Protein AF-A0A7R7DJ03-F1 (afdb_monomer_lite)

Radius of gyration: 28.98 Å; chains: 1; bounding box: 73×48×66 Å

pLDDT: mean 70.57, std 19.38, range [43.31, 97.75]

Structure (mmCIF, N/CA/C/O backbone):
data_AF-A0A7R7DJ03-F1
#
_entry.id   AF-A0A7R7DJ03-F1
#
loop_
_atom_site.group_PDB
_atom_site.id
_atom_site.type_symbol
_atom_site.label_atom_id
_atom_site.label_alt_id
_atom_site.label_comp_id
_atom_site.label_asym_id
_atom_site.label_entity_id
_atom_site.label_seq_id
_atom_site.pdbx_PDB_ins_code
_atom_site.Cartn_x
_atom_site.Cartn_y
_atom_site.Cartn_z
_atom_site.occupancy
_atom_site.B_iso_or_equiv
_atom_site.auth_seq_id
_atom_site.auth_comp_id
_atom_site.auth_asym_id
_atom_site.auth_atom_id
_atom_site.pdbx_PDB_model_num
ATOM 1 N N . MET A 1 1 ? -28.504 32.076 40.364 1.00 43.31 1 MET A N 1
ATOM 2 C CA . MET A 1 1 ? -28.609 30.651 40.747 1.00 43.31 1 MET A CA 1
ATOM 3 C C . MET A 1 1 ? -27.600 29.882 39.912 1.00 43.31 1 MET A C 1
ATOM 5 O O . MET A 1 1 ? -27.772 29.791 38.706 1.00 43.31 1 MET A O 1
ATOM 9 N N . THR A 1 2 ? -26.508 29.438 40.527 1.00 52.91 2 THR A N 1
ATOM 10 C CA . THR A 1 2 ? -25.366 28.761 39.889 1.00 52.91 2 THR A CA 1
ATOM 11 C C . THR A 1 2 ? -25.215 27.374 40.515 1.00 52.91 2 THR A C 1
ATOM 13 O O . THR A 1 2 ? -25.100 27.303 41.737 1.00 52.91 2 THR A O 1
ATOM 16 N N . PRO A 1 3 ? -25.168 26.282 39.733 1.00 54.31 3 PRO A N 1
ATOM 17 C CA . PRO A 1 3 ? -24.577 25.025 40.181 1.00 54.31 3 PRO A CA 1
ATOM 18 C C . PRO A 1 3 ? -23.190 24.863 39.530 1.00 54.31 3 PRO A C 1
ATOM 20 O O . PRO A 1 3 ? -23.045 24.925 38.315 1.00 54.31 3 PRO A O 1
ATOM 23 N N . LEU A 1 4 ? -22.124 24.942 40.328 1.00 46.66 4 LEU A N 1
ATOM 24 C CA . LEU A 1 4 ? -21.430 23.819 40.984 1.00 46.66 4 LEU A CA 1
ATOM 25 C C . LEU A 1 4 ? -20.417 23.131 40.055 1.00 46.66 4 LEU A C 1
ATOM 27 O O . LEU A 1 4 ? -20.640 22.062 39.495 1.00 46.66 4 LEU A O 1
ATOM 31 N N . THR A 1 5 ? -19.254 23.778 39.958 1.00 51.34 5 THR A N 1
ATOM 32 C CA . THR A 1 5 ? -17.978 23.190 39.543 1.00 51.34 5 THR A CA 1
ATOM 33 C C . THR A 1 5 ? -17.613 22.050 40.491 1.00 51.34 5 THR A C 1
ATOM 35 O O . THR A 1 5 ? -17.401 22.275 41.681 1.00 51.34 5 THR A O 1
ATOM 38 N N . VAL A 1 6 ? -17.511 20.829 39.968 1.00 59.50 6 VAL A N 1
ATOM 39 C CA . VAL A 1 6 ? -17.005 19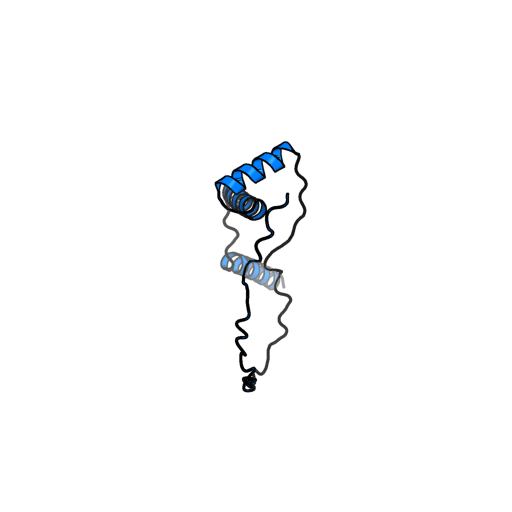.667 40.711 1.00 59.50 6 VAL A CA 1
ATOM 40 C C . VAL A 1 6 ? -15.485 19.586 40.519 1.00 59.50 6 VAL A C 1
ATOM 42 O O . VAL A 1 6 ? -15.039 19.372 39.389 1.00 59.50 6 VAL A O 1
ATOM 45 N N . PRO A 1 7 ? -14.654 19.725 41.568 1.00 52.31 7 PRO A N 1
ATOM 46 C CA . PRO A 1 7 ? -13.229 19.443 41.454 1.00 52.31 7 PRO A CA 1
ATOM 47 C C . PRO A 1 7 ? -12.996 17.923 41.473 1.00 52.31 7 PRO A C 1
ATOM 49 O O . PRO A 1 7 ? -13.387 17.232 42.413 1.00 52.31 7 PRO A O 1
ATOM 52 N N . ARG A 1 8 ? -12.353 17.383 40.427 1.00 51.38 8 ARG A N 1
ATOM 53 C CA . ARG A 1 8 ? -11.918 15.976 40.394 1.00 51.38 8 ARG A CA 1
ATOM 54 C C . ARG A 1 8 ? -10.621 15.798 41.206 1.00 51.38 8 ARG A C 1
ATOM 56 O O . ARG A 1 8 ? -9.651 16.511 40.942 1.00 51.38 8 ARG A O 1
ATOM 63 N N . PRO A 1 9 ? -10.570 14.840 42.151 1.00 45.94 9 PRO A N 1
ATOM 64 C CA . PRO A 1 9 ? -9.434 14.631 43.040 1.00 45.94 9 PRO A CA 1
ATOM 65 C C . PRO A 1 9 ? -8.357 13.786 42.352 1.00 45.94 9 PRO A C 1
ATOM 67 O O . PRO A 1 9 ? -8.409 12.560 42.364 1.00 45.94 9 PRO A O 1
ATOM 70 N N . TRP A 1 10 ? -7.348 14.427 41.769 1.00 47.41 10 TRP A N 1
ATOM 71 C CA . TRP A 1 10 ? -6.075 13.767 41.469 1.00 47.41 10 TRP A CA 1
ATOM 72 C C . TRP A 1 10 ? -5.013 14.300 42.436 1.00 47.41 10 TRP A C 1
ATOM 74 O O . TRP A 1 10 ? -4.088 15.029 42.094 1.00 47.41 10 TRP A O 1
ATOM 84 N N . ALA A 1 11 ? -5.195 13.964 43.711 1.00 46.47 11 ALA A N 1
ATOM 85 C CA . ALA A 1 11 ? -4.176 14.175 44.721 1.00 46.47 11 ALA A CA 1
ATOM 86 C C . ALA A 1 11 ? -3.119 13.066 44.606 1.00 46.47 11 ALA A C 1
ATOM 88 O O . ALA A 1 11 ? -3.388 11.892 44.843 1.00 46.47 11 ALA A O 1
ATOM 89 N N . ALA A 1 12 ? -1.920 13.486 44.211 1.00 47.41 12 ALA A N 1
ATOM 90 C CA . ALA A 1 12 ? -0.641 13.072 44.772 1.00 47.41 12 ALA A CA 1
ATOM 91 C C . ALA A 1 12 ? -0.481 11.591 45.175 1.00 47.41 12 ALA A C 1
ATOM 93 O O . ALA A 1 12 ? -0.718 11.198 46.313 1.00 47.41 12 ALA A O 1
ATOM 94 N N . THR A 1 13 ? 0.131 10.805 44.291 1.00 51.53 13 THR A N 1
ATOM 95 C CA . THR A 1 13 ? 0.999 9.697 44.715 1.00 51.53 13 THR A CA 1
ATOM 96 C C . THR A 1 13 ? 2.397 9.933 44.162 1.00 51.53 13 THR A C 1
ATOM 98 O O . THR A 1 13 ? 2.777 9.478 43.085 1.00 51.53 13 THR A O 1
ATOM 101 N N . GLY A 1 14 ? 3.181 10.696 44.927 1.00 44.22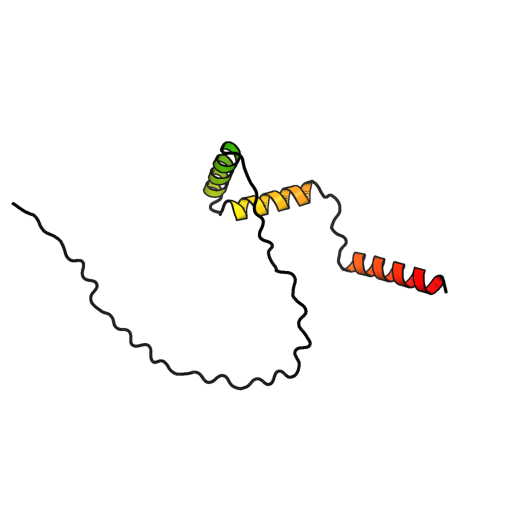 14 GLY A N 1
ATOM 102 C CA . GLY A 1 14 ? 4.617 10.839 44.728 1.00 44.22 14 GLY A CA 1
ATOM 103 C C . GLY A 1 14 ? 5.314 9.503 44.962 1.00 44.22 14 GLY A C 1
ATOM 104 O O . GLY A 1 14 ? 5.747 9.199 46.070 1.00 44.22 14 GLY A O 1
ATOM 105 N N . ARG A 1 15 ? 5.444 8.686 43.914 1.00 44.00 15 ARG A N 1
ATOM 106 C CA . ARG A 1 15 ? 6.301 7.500 43.942 1.00 44.00 15 ARG A CA 1
ATOM 107 C C . ARG A 1 15 ? 7.728 7.935 43.618 1.00 44.00 15 ARG A C 1
ATOM 109 O O . ARG A 1 15 ? 8.152 7.958 42.466 1.00 44.00 15 ARG A O 1
ATOM 116 N N . ARG A 1 16 ? 8.450 8.291 44.679 1.00 43.41 16 ARG A N 1
ATOM 117 C CA . ARG A 1 16 ? 9.899 8.510 44.737 1.00 43.41 16 ARG A CA 1
ATOM 118 C C . ARG A 1 16 ? 10.605 7.255 44.195 1.00 43.41 16 ARG A C 1
ATOM 120 O O . ARG A 1 16 ? 10.839 6.308 44.936 1.00 43.41 16 ARG A O 1
ATOM 127 N N . ARG A 1 17 ? 10.888 7.195 42.889 1.00 48.00 17 ARG A N 1
ATOM 128 C CA . ARG A 1 17 ? 11.794 6.179 42.336 1.00 48.00 17 ARG A CA 1
ATOM 129 C C . ARG A 1 17 ? 13.209 6.622 42.679 1.00 48.00 17 ARG A C 1
ATOM 131 O O . ARG A 1 17 ? 13.679 7.651 42.206 1.00 48.00 17 ARG A O 1
ATOM 138 N N . SER A 1 18 ? 13.839 5.876 43.574 1.00 52.72 18 SER A N 1
ATOM 139 C CA . SER A 1 18 ? 15.260 5.961 43.875 1.00 52.72 18 SER A CA 1
ATOM 140 C C . SER A 1 18 ? 16.058 5.829 42.576 1.00 52.72 18 SER A C 1
ATOM 142 O O . SER A 1 18 ? 16.043 4.793 41.916 1.00 52.72 18 SER A O 1
ATOM 144 N N . ASN A 1 19 ? 16.730 6.913 42.200 1.00 47.34 19 ASN A N 1
ATOM 145 C CA . ASN A 1 19 ? 17.668 6.959 41.091 1.00 47.34 19 ASN A CA 1
ATOM 146 C C . ASN A 1 19 ? 18.987 6.330 41.566 1.00 47.34 19 ASN A C 1
ATOM 148 O O . ASN A 1 19 ? 19.862 7.027 42.074 1.00 47.34 19 ASN A O 1
ATOM 152 N N . VAL A 1 20 ? 19.090 5.000 41.508 1.00 54.78 20 VAL A N 1
ATOM 153 C CA . VAL A 1 20 ? 20.357 4.291 41.733 1.00 54.78 20 VAL A CA 1
ATOM 154 C C . VAL A 1 20 ? 21.067 4.202 40.382 1.00 54.78 20 VAL A C 1
ATOM 156 O O . VAL A 1 20 ? 20.531 3.558 39.477 1.00 54.78 20 VAL A O 1
ATOM 159 N N . PRO A 1 21 ? 22.243 4.825 40.196 1.00 46.50 21 P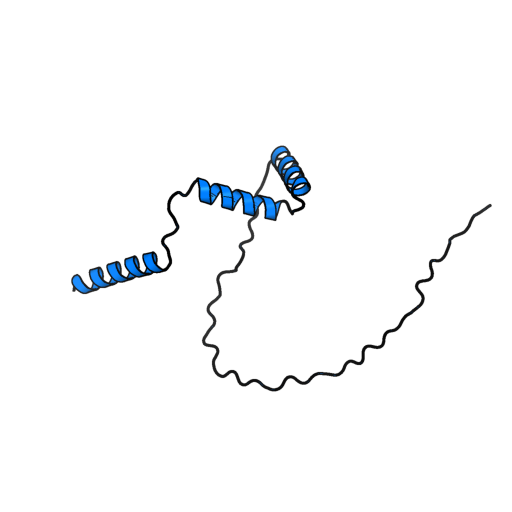RO A N 1
ATOM 160 C CA . PRO A 1 21 ? 22.994 4.663 38.964 1.00 46.50 21 PRO A CA 1
ATOM 161 C C . PRO A 1 21 ? 23.566 3.242 38.925 1.00 46.50 21 PRO A C 1
ATOM 163 O O . PRO A 1 21 ? 24.525 2.917 39.625 1.00 46.50 21 PRO A O 1
ATOM 166 N N . VAL A 1 22 ? 22.964 2.374 38.110 1.00 60.06 22 VAL A N 1
ATOM 167 C CA . VAL A 1 22 ? 23.563 1.086 37.751 1.00 60.06 22 VAL A CA 1
ATOM 168 C C . VAL A 1 22 ? 24.777 1.398 36.886 1.00 60.06 22 VAL A C 1
ATOM 170 O O . VAL A 1 22 ? 24.643 1.844 35.751 1.00 60.06 22 VAL A O 1
ATOM 173 N N . ARG A 1 23 ? 25.971 1.223 37.451 1.00 46.47 23 ARG A N 1
ATOM 174 C CA . ARG A 1 23 ? 27.254 1.385 36.763 1.00 46.47 23 ARG A CA 1
ATOM 175 C C . ARG A 1 23 ? 27.392 0.248 35.738 1.00 46.47 23 ARG A C 1
ATOM 177 O O . ARG A 1 23 ? 27.525 -0.896 36.174 1.00 46.47 23 ARG A O 1
ATOM 184 N N . PRO A 1 24 ? 27.364 0.484 34.413 1.00 53.41 24 PRO A N 1
ATOM 185 C CA . PRO A 1 24 ? 27.670 -0.586 33.476 1.00 53.41 24 PRO A CA 1
ATOM 186 C C . PRO A 1 24 ? 29.170 -0.896 33.561 1.00 53.41 24 PRO A C 1
ATOM 188 O O . PRO A 1 24 ? 30.014 0.003 33.537 1.00 53.41 24 PRO A O 1
ATOM 191 N N . ALA A 1 25 ? 29.504 -2.176 33.721 1.00 56.62 25 ALA A N 1
ATOM 192 C CA . ALA A 1 25 ? 30.876 -2.656 33.613 1.00 56.62 25 ALA A CA 1
ATOM 193 C C . ALA A 1 25 ? 31.427 -2.337 32.208 1.00 56.62 25 ALA A C 1
ATOM 195 O O . ALA A 1 25 ? 30.672 -2.416 31.237 1.00 56.62 25 ALA A O 1
ATOM 196 N N . PRO A 1 26 ? 32.719 -1.990 32.059 1.00 50.31 26 PRO A N 1
ATOM 197 C CA . PRO A 1 26 ? 33.292 -1.748 30.744 1.00 50.31 26 PRO A CA 1
ATOM 198 C C . PRO A 1 26 ? 33.470 -3.083 30.013 1.00 50.31 26 PRO A C 1
ATOM 200 O O . PRO A 1 26 ? 34.480 -3.769 30.181 1.00 50.31 26 PRO A O 1
ATOM 203 N N . SER A 1 27 ? 32.501 -3.457 29.179 1.00 53.59 27 SER A N 1
ATOM 204 C CA . SER A 1 27 ? 32.719 -4.450 28.133 1.00 53.59 27 SER A CA 1
ATOM 205 C C . SER A 1 27 ? 33.661 -3.838 27.096 1.00 53.59 27 SER A C 1
ATOM 207 O O . SER A 1 27 ? 33.269 -3.056 26.232 1.00 53.59 27 SER A O 1
ATOM 209 N N . ARG A 1 28 ? 34.949 -4.180 27.210 1.00 49.00 28 ARG A N 1
ATOM 210 C CA . ARG A 1 28 ? 35.928 -3.998 26.136 1.00 49.00 28 ARG A CA 1
ATOM 211 C C . ARG A 1 28 ? 35.518 -4.891 24.967 1.00 49.00 28 ARG A C 1
ATOM 213 O O . ARG A 1 28 ? 35.952 -6.033 24.879 1.00 49.00 28 ARG A O 1
ATOM 220 N N . LEU A 1 29 ? 34.687 -4.369 24.073 1.00 54.22 29 LEU A N 1
ATOM 221 C CA . LEU A 1 29 ? 34.611 -4.871 22.709 1.00 54.22 29 LEU A CA 1
ATOM 222 C C . LEU A 1 29 ? 35.592 -4.057 21.876 1.00 54.22 29 LEU A C 1
ATOM 224 O O . LEU A 1 29 ? 35.299 -2.996 21.330 1.00 54.22 29 LEU A O 1
ATOM 228 N N . THR A 1 30 ? 36.815 -4.568 21.884 1.00 48.91 30 THR A N 1
ATOM 229 C CA . THR A 1 30 ? 37.869 -4.255 20.935 1.00 48.91 30 THR A CA 1
ATOM 230 C C . THR A 1 30 ? 37.342 -4.497 19.521 1.00 48.91 30 THR A C 1
ATOM 232 O O . THR A 1 30 ? 36.981 -5.619 19.184 1.00 48.91 30 THR A O 1
ATOM 235 N N . GLY A 1 31 ? 37.328 -3.444 18.703 1.00 46.66 31 GLY A N 1
ATOM 236 C CA . GLY A 1 31 ? 37.249 -3.542 17.247 1.00 46.66 31 GLY A CA 1
ATOM 237 C C . GLY A 1 31 ? 35.846 -3.697 16.664 1.00 46.66 31 GLY A C 1
ATOM 238 O O . GLY A 1 31 ? 35.498 -4.765 16.180 1.00 46.66 31 GLY A O 1
ATOM 239 N N . SER A 1 32 ? 35.081 -2.606 16.574 1.00 46.62 32 SER A N 1
ATOM 240 C CA . SER A 1 32 ? 34.098 -2.506 15.492 1.00 46.62 32 SER A CA 1
ATOM 241 C C . SER A 1 32 ? 34.777 -1.811 14.324 1.00 46.62 32 SER A C 1
ATOM 243 O O . SER A 1 32 ? 34.922 -0.587 14.306 1.00 46.62 32 SER A O 1
ATOM 245 N N . ALA A 1 33 ? 35.223 -2.616 13.361 1.00 53.09 33 ALA A N 1
ATOM 246 C CA . ALA A 1 33 ? 35.515 -2.160 12.014 1.00 53.09 33 ALA A CA 1
ATOM 247 C C . ALA A 1 33 ? 34.391 -1.228 11.536 1.00 53.09 33 ALA A C 1
ATOM 249 O O . ALA A 1 33 ? 33.232 -1.403 11.919 1.00 53.09 33 ALA A O 1
ATOM 250 N N . ARG A 1 34 ? 34.767 -0.213 10.752 1.00 53.44 34 ARG A N 1
ATOM 251 C CA . ARG A 1 34 ? 33.894 0.812 10.168 1.00 53.44 34 ARG A CA 1
ATOM 252 C C . ARG A 1 34 ? 32.581 0.175 9.706 1.00 53.44 34 ARG A C 1
ATOM 254 O O . ARG A 1 34 ? 32.542 -0.460 8.657 1.00 53.44 34 ARG A O 1
ATOM 261 N N . ILE A 1 35 ? 31.530 0.332 10.509 1.00 54.16 35 ILE A N 1
ATOM 262 C CA . ILE A 1 35 ? 30.165 0.004 10.115 1.00 54.16 35 ILE A CA 1
ATOM 263 C C . ILE A 1 35 ? 29.869 0.974 8.978 1.00 54.16 35 ILE A C 1
ATOM 265 O O . ILE A 1 35 ? 29.659 2.165 9.205 1.00 54.16 35 ILE A O 1
ATOM 269 N N . GLY A 1 36 ? 29.979 0.480 7.745 1.00 55.03 36 GLY A N 1
ATOM 270 C CA . GLY A 1 36 ? 29.475 1.188 6.580 1.00 55.03 36 GLY A CA 1
ATOM 271 C C . GLY A 1 36 ? 28.028 1.586 6.844 1.00 55.03 36 GLY A C 1
ATOM 272 O O . GLY A 1 36 ? 27.320 0.910 7.592 1.00 55.03 36 GLY A O 1
ATOM 273 N N . THR A 1 37 ? 27.601 2.712 6.281 1.00 55.38 37 THR A N 1
ATOM 274 C CA . THR A 1 37 ? 26.220 3.180 6.383 1.00 55.38 37 THR A CA 1
ATOM 275 C C . THR A 1 37 ? 25.292 2.048 5.959 1.00 55.38 37 THR A C 1
ATOM 277 O O . THR A 1 37 ? 25.195 1.742 4.772 1.00 55.38 37 THR A O 1
ATOM 280 N N . LEU A 1 38 ? 24.633 1.401 6.924 1.00 57.69 38 LEU A N 1
ATOM 281 C CA . LEU A 1 38 ? 23.575 0.453 6.613 1.00 57.69 38 LEU A CA 1
ATOM 282 C C . LEU A 1 38 ? 22.534 1.244 5.813 1.00 57.69 38 LEU A C 1
ATOM 284 O O . LEU A 1 38 ? 22.116 2.309 6.288 1.00 57.69 38 LEU A O 1
ATOM 288 N N . PRO A 1 39 ? 22.149 0.800 4.603 1.00 60.44 39 PRO A N 1
ATOM 289 C CA . PRO A 1 39 ? 21.105 1.477 3.853 1.00 60.44 39 PRO A CA 1
ATOM 290 C C . PRO A 1 39 ? 19.902 1.619 4.780 1.00 60.44 39 PRO A C 1
ATOM 292 O O . PRO A 1 39 ? 19.545 0.671 5.486 1.00 60.44 39 PRO A O 1
ATOM 295 N N . ALA A 1 40 ? 19.340 2.827 4.859 1.00 59.22 40 ALA A N 1
ATOM 296 C CA . ALA A 1 40 ? 18.237 3.099 5.767 1.00 59.22 40 ALA A CA 1
ATOM 297 C C . ALA A 1 40 ? 17.168 2.013 5.576 1.00 59.22 40 ALA A C 1
ATOM 299 O O . ALA A 1 40 ? 16.661 1.835 4.470 1.00 59.22 40 ALA A O 1
ATOM 300 N N . MET A 1 41 ? 16.836 1.279 6.647 1.00 71.44 41 MET A N 1
ATOM 301 C CA . MET A 1 41 ? 15.908 0.135 6.590 1.00 71.44 41 MET A CA 1
ATOM 302 C C . MET A 1 41 ? 14.515 0.524 6.060 1.00 71.44 41 MET A C 1
ATOM 304 O O . MET A 1 41 ? 13.702 -0.338 5.741 1.00 71.44 41 MET A O 1
ATOM 308 N N . THR A 1 42 ? 14.227 1.826 5.972 1.00 72.50 42 THR A N 1
ATOM 309 C CA . THR A 1 42 ? 13.013 2.387 5.384 1.00 72.50 42 THR A CA 1
ATOM 310 C C . THR A 1 42 ? 13.341 3.648 4.579 1.00 72.50 42 THR A C 1
ATOM 312 O O . THR A 1 42 ? 14.198 4.441 4.969 1.00 72.50 42 THR A O 1
ATOM 315 N N . VAL A 1 43 ? 12.634 3.848 3.461 1.00 82.44 43 VAL A N 1
ATOM 316 C CA . VAL A 1 43 ? 12.724 5.058 2.628 1.00 82.44 43 VAL A CA 1
ATOM 317 C C . VAL A 1 43 ? 11.410 5.825 2.730 1.00 82.44 43 VAL A C 1
ATOM 319 O O . VAL A 1 43 ? 10.344 5.284 2.440 1.00 82.44 43 VAL A O 1
ATOM 322 N N . LYS A 1 44 ? 11.478 7.102 3.118 1.00 87.12 44 LYS A N 1
ATOM 323 C CA . LYS A 1 44 ? 10.322 8.006 3.096 1.00 87.12 44 LYS A CA 1
ATOM 324 C C . LYS A 1 44 ? 10.141 8.570 1.687 1.00 87.12 44 LYS A C 1
ATOM 326 O O . LYS A 1 44 ? 11.093 9.077 1.101 1.00 87.12 44 LYS A O 1
ATOM 331 N N . ARG A 1 45 ? 8.915 8.527 1.166 1.00 88.06 45 ARG A N 1
ATOM 332 C CA . ARG A 1 45 ? 8.537 9.150 -0.110 1.00 88.06 45 ARG A CA 1
ATOM 333 C C . ARG A 1 45 ? 7.292 10.007 0.072 1.00 88.06 45 ARG A C 1
ATOM 335 O O . ARG A 1 45 ? 6.409 9.648 0.848 1.00 88.06 45 ARG A O 1
ATOM 342 N N . THR A 1 46 ? 7.241 11.119 -0.648 1.00 93.19 46 THR A N 1
ATOM 343 C CA . THR A 1 46 ? 6.056 11.975 -0.746 1.00 93.19 46 THR A CA 1
ATOM 344 C C . THR A 1 46 ? 5.356 11.654 -2.060 1.00 93.19 46 THR A C 1
ATOM 346 O O . THR A 1 46 ? 6.004 11.628 -3.103 1.00 93.19 46 THR A O 1
ATOM 349 N N . ILE A 1 47 ? 4.057 11.374 -1.997 1.00 91.88 47 ILE A N 1
ATOM 350 C CA . ILE A 1 47 ? 3.209 11.042 -3.146 1.00 91.88 47 ILE A CA 1
ATOM 351 C C . ILE A 1 47 ? 1.997 11.970 -3.074 1.00 91.88 47 ILE A C 1
ATOM 353 O O . ILE A 1 47 ? 1.528 12.272 -1.976 1.00 91.88 47 ILE A O 1
ATOM 357 N N . VAL A 1 48 ? 1.531 12.440 -4.226 1.00 93.81 48 VAL A N 1
ATOM 358 C CA . VAL A 1 48 ? 0.325 13.262 -4.343 1.00 93.81 48 VAL A CA 1
ATOM 359 C C . VAL A 1 48 ? -0.801 12.383 -4.872 1.00 93.81 48 VAL A C 1
ATOM 361 O O . VAL A 1 48 ? -0.586 11.610 -5.805 1.00 93.81 48 VAL A O 1
ATOM 364 N N . PHE A 1 49 ? -1.975 12.508 -4.264 1.00 93.50 49 PHE A N 1
ATOM 365 C CA . PHE A 1 49 ? -3.207 11.841 -4.670 1.00 93.50 49 PHE A CA 1
ATOM 366 C C . PHE A 1 49 ? -4.244 12.898 -5.036 1.00 93.50 49 PHE A C 1
ATOM 368 O O . PHE A 1 49 ? -4.193 14.014 -4.515 1.00 93.50 49 PHE A O 1
ATOM 375 N N . ASP A 1 50 ? -5.174 12.5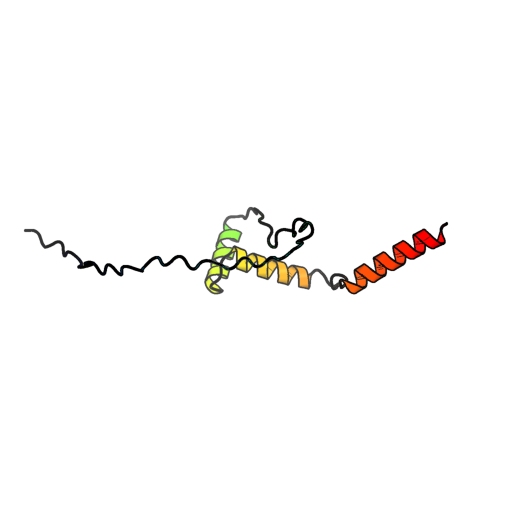44 -5.914 1.00 97.56 50 ASP A N 1
ATOM 376 C CA . ASP A 1 50 ? -6.432 13.271 -6.027 1.00 97.56 50 ASP A CA 1
ATOM 377 C C . ASP A 1 50 ? -7.308 13.045 -4.777 1.00 97.56 50 ASP A C 1
ATOM 379 O O . ASP A 1 50 ? -7.072 12.132 -3.976 1.00 97.56 50 ASP A O 1
ATOM 383 N N . ASP A 1 51 ? -8.318 13.900 -4.606 1.00 96.88 51 ASP A N 1
ATOM 384 C CA . ASP A 1 51 ? -9.177 13.894 -3.418 1.00 96.88 51 ASP A CA 1
ATOM 385 C C . ASP A 1 51 ? -9.973 12.585 -3.270 1.00 96.88 51 ASP A C 1
ATOM 387 O O . ASP A 1 51 ? -10.181 12.101 -2.152 1.00 96.88 51 ASP A O 1
ATOM 391 N N . GLU A 1 52 ? -10.400 11.981 -4.383 1.00 97.75 52 GLU A N 1
ATOM 392 C CA . GLU A 1 52 ? -11.160 10.729 -4.373 1.00 97.75 52 GLU A CA 1
ATOM 393 C C . GLU A 1 52 ? -10.269 9.554 -3.948 1.00 97.75 52 GLU A C 1
ATOM 395 O O . GLU A 1 52 ? -10.641 8.770 -3.067 1.00 97.75 52 GLU A O 1
ATOM 400 N N . ALA A 1 53 ? -9.058 9.466 -4.498 1.00 95.69 53 ALA A N 1
ATOM 401 C CA . ALA A 1 53 ? -8.077 8.454 -4.136 1.00 95.69 53 ALA A CA 1
ATOM 402 C C . ALA A 1 53 ? -7.656 8.548 -2.659 1.00 95.69 53 ALA A C 1
ATOM 404 O O . ALA A 1 53 ? -7.583 7.511 -1.990 1.00 95.69 53 ALA A O 1
ATOM 405 N N . ASP A 1 54 ? -7.431 9.753 -2.115 1.00 96.25 54 ASP A N 1
ATOM 406 C CA . ASP A 1 54 ? -7.120 9.921 -0.684 1.00 96.25 54 ASP A CA 1
ATOM 407 C C . ASP A 1 54 ? -8.298 9.484 0.203 1.00 96.25 54 ASP A C 1
ATOM 409 O O . ASP A 1 54 ? -8.112 8.757 1.187 1.00 96.25 54 ASP A O 1
ATOM 413 N N . PHE A 1 55 ? -9.529 9.854 -0.165 1.00 97.50 55 PHE A N 1
ATOM 414 C CA . PHE A 1 55 ? -10.730 9.448 0.565 1.00 97.50 55 PHE A CA 1
ATOM 415 C C . PHE A 1 55 ? -10.902 7.924 0.593 1.00 97.50 55 PHE A C 1
ATOM 417 O O . PHE A 1 55 ? -11.125 7.334 1.660 1.00 97.50 55 PHE A O 1
ATOM 424 N N . LEU A 1 56 ? -10.745 7.265 -0.558 1.00 97.69 56 LEU A N 1
ATOM 425 C CA . LEU A 1 56 ? -10.830 5.811 -0.664 1.00 97.69 56 LEU A CA 1
ATOM 426 C C . LEU A 1 56 ? -9.717 5.120 0.128 1.00 97.69 56 LEU A C 1
ATOM 428 O O . LEU A 1 56 ? -10.003 4.172 0.867 1.00 97.69 56 LEU A O 1
ATOM 432 N N . LEU A 1 57 ? -8.477 5.617 0.041 1.00 96.38 57 LEU A N 1
ATOM 433 C CA . LEU A 1 57 ? -7.327 5.099 0.785 1.00 96.38 57 LEU A CA 1
ATOM 434 C C . LEU A 1 57 ? -7.566 5.145 2.302 1.00 96.38 57 LEU A C 1
ATOM 436 O O . LEU A 1 57 ? -7.295 4.173 3.014 1.00 96.38 57 LEU A O 1
ATOM 440 N N . ARG A 1 58 ? -8.117 6.249 2.816 1.00 95.81 58 ARG A N 1
ATOM 441 C CA . ARG A 1 58 ? -8.452 6.378 4.243 1.00 95.81 58 ARG A CA 1
ATOM 442 C C . ARG A 1 58 ? -9.537 5.403 4.669 1.00 95.81 58 ARG A C 1
ATOM 444 O O . ARG A 1 58 ? -9.414 4.799 5.734 1.00 95.81 58 ARG A O 1
ATOM 451 N N . GLN A 1 59 ? -10.570 5.213 3.849 1.00 97.75 59 GLN A N 1
ATOM 452 C CA . GLN A 1 59 ? -11.632 4.256 4.153 1.00 97.75 59 GLN A CA 1
ATOM 453 C C . GLN A 1 59 ? -11.115 2.818 4.227 1.00 97.75 59 GLN A C 1
ATOM 455 O O . GLN A 1 59 ? -11.432 2.102 5.178 1.00 97.75 59 GLN A O 1
ATOM 460 N N . VAL A 1 60 ? -10.318 2.372 3.249 1.00 97.56 60 VAL A N 1
ATOM 461 C CA . VAL A 1 60 ? -9.776 1.001 3.259 1.00 97.56 60 VAL A CA 1
ATOM 462 C C . VAL A 1 60 ? -8.824 0.786 4.429 1.00 97.56 60 VAL A C 1
ATOM 464 O O . VAL A 1 60 ? -8.912 -0.243 5.096 1.00 97.56 60 VAL A O 1
ATOM 467 N N . ALA A 1 61 ? -7.980 1.771 4.731 1.00 95.31 61 ALA A N 1
ATOM 468 C CA . ALA A 1 61 ? -7.065 1.713 5.860 1.00 95.31 61 ALA A CA 1
ATOM 469 C C . ALA A 1 61 ? -7.823 1.621 7.196 1.00 95.31 61 ALA A C 1
ATOM 471 O O . ALA A 1 61 ? -7.511 0.758 8.019 1.00 95.31 61 ALA A O 1
ATOM 472 N N . ALA A 1 62 ? -8.883 2.422 7.364 1.00 96.25 62 ALA A N 1
ATOM 473 C CA . ALA A 1 62 ? -9.756 2.375 8.534 1.00 96.25 62 ALA A CA 1
ATOM 474 C C . ALA A 1 62 ? -10.456 1.014 8.684 1.00 96.25 62 ALA A C 1
ATOM 476 O O . ALA A 1 62 ? -10.475 0.461 9.781 1.00 96.25 62 ALA A O 1
ATOM 477 N N . ARG A 1 63 ? -10.963 0.429 7.587 1.00 96.81 63 ARG A N 1
ATOM 478 C CA . ARG A 1 63 ? -11.563 -0.921 7.602 1.00 96.81 63 ARG A CA 1
ATOM 479 C C . ARG A 1 63 ? -10.559 -2.012 7.972 1.00 96.81 63 ARG A C 1
ATOM 481 O O . ARG A 1 63 ? -10.925 -2.972 8.639 1.00 96.81 63 ARG A O 1
ATOM 488 N N . SER A 1 64 ? -9.307 -1.870 7.545 1.00 95.19 64 SER A N 1
ATOM 489 C CA . SER A 1 64 ? -8.218 -2.787 7.894 1.00 95.19 64 SER A CA 1
ATOM 490 C C . SER A 1 64 ? -7.622 -2.539 9.287 1.00 95.19 64 SER A C 1
ATOM 492 O O . SER A 1 64 ? -6.792 -3.331 9.723 1.00 95.19 64 SER A O 1
ATOM 494 N N . GLY A 1 65 ? -8.000 -1.456 9.977 1.00 96.88 65 GLY A N 1
ATOM 495 C CA . GLY A 1 65 ? -7.448 -1.092 11.286 1.00 96.88 65 GLY A CA 1
ATOM 496 C C . GLY A 1 65 ? -5.971 -0.673 11.260 1.00 96.88 65 GLY A C 1
ATOM 497 O O . GLY A 1 65 ? -5.298 -0.756 12.285 1.00 96.88 65 GLY A O 1
ATOM 498 N N . ILE A 1 66 ? -5.448 -0.247 10.105 1.00 95.81 66 ILE A N 1
ATOM 499 C CA . ILE A 1 66 ? -4.040 0.149 9.922 1.00 95.81 66 ILE A CA 1
ATOM 500 C C . ILE A 1 66 ? -3.933 1.560 9.338 1.00 95.81 66 ILE A C 1
ATOM 502 O O . ILE A 1 66 ? -4.913 2.128 8.863 1.00 95.81 66 ILE A O 1
ATOM 506 N N . SER A 1 67 ? -2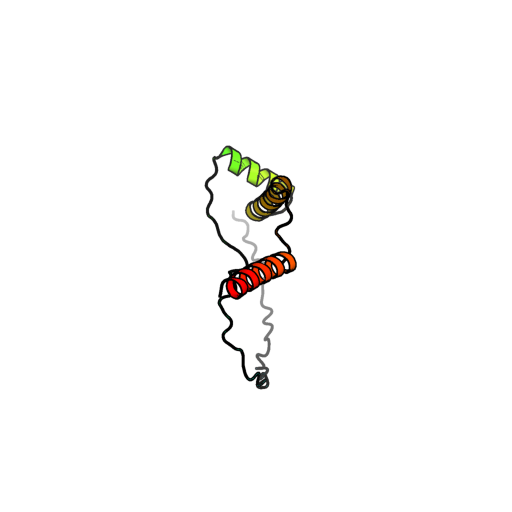.735 2.152 9.358 1.00 96.31 67 SER A N 1
ATOM 507 C CA . SER A 1 67 ? -2.518 3.459 8.729 1.00 96.31 67 SER A CA 1
ATOM 508 C C . SER A 1 67 ? -2.588 3.369 7.199 1.00 96.31 67 SER A C 1
ATOM 510 O O . SER A 1 67 ? -2.236 2.349 6.604 1.00 96.31 67 SER A O 1
ATOM 512 N N . ALA A 1 68 ? -2.964 4.473 6.547 1.00 94.19 68 ALA A N 1
ATOM 513 C CA . ALA A 1 68 ? -2.972 4.588 5.086 1.00 94.19 68 ALA A CA 1
ATOM 514 C C . ALA A 1 68 ? -1.607 4.248 4.455 1.00 94.19 68 ALA A C 1
ATOM 516 O O . ALA A 1 68 ? -1.539 3.530 3.462 1.00 94.19 68 ALA A O 1
ATOM 517 N N . SER A 1 69 ? -0.507 4.688 5.073 1.00 92.56 69 SER A N 1
ATOM 518 C CA . SER A 1 69 ? 0.856 4.389 4.613 1.00 92.56 69 SER A CA 1
ATOM 519 C C . SER A 1 69 ? 1.234 2.910 4.749 1.00 92.56 69 SER A C 1
ATOM 521 O O . SER A 1 69 ? 1.903 2.365 3.868 1.00 92.56 69 SER A O 1
ATOM 523 N N . ALA A 1 70 ? 0.799 2.244 5.823 1.00 93.88 70 ALA A N 1
ATOM 524 C CA . ALA A 1 70 ? 1.009 0.812 6.009 1.00 93.88 70 ALA A CA 1
ATOM 525 C C . ALA A 1 70 ? 0.185 0.003 5.000 1.00 93.88 70 ALA A C 1
ATOM 527 O O . ALA A 1 70 ? 0.710 -0.929 4.388 1.00 93.88 70 ALA A O 1
ATOM 528 N N . TRP A 1 71 ? -1.071 0.403 4.776 1.00 96.06 71 TRP A N 1
ATOM 529 C CA . TRP A 1 71 ? -1.939 -0.209 3.773 1.00 96.06 71 TRP A CA 1
ATOM 530 C C . TRP A 1 71 ? -1.346 -0.073 2.368 1.00 96.06 71 TRP A C 1
ATOM 532 O O . TRP A 1 71 ? -1.198 -1.071 1.664 1.00 96.06 71 TRP A O 1
ATOM 542 N N . LEU A 1 72 ? -0.902 1.133 2.000 1.00 94.31 72 LEU A N 1
ATOM 543 C CA . LEU A 1 72 ? -0.264 1.398 0.712 1.00 94.31 72 LEU A CA 1
ATOM 544 C C . LEU A 1 72 ? 1.008 0.563 0.539 1.00 94.31 72 LEU A C 1
ATOM 546 O O . LEU A 1 72 ? 1.192 -0.064 -0.495 1.00 94.31 72 LEU A O 1
ATOM 550 N N . SER A 1 73 ? 1.855 0.476 1.566 1.00 91.81 73 SER A N 1
ATOM 551 C CA . SER A 1 73 ? 3.067 -0.354 1.516 1.00 91.81 73 SER A CA 1
ATOM 552 C C . SER A 1 73 ? 2.750 -1.837 1.283 1.00 91.81 73 SER A C 1
ATOM 554 O O . SER A 1 73 ? 3.451 -2.513 0.529 1.00 91.81 73 SER A O 1
ATOM 556 N N . ALA A 1 74 ? 1.689 -2.353 1.911 1.00 92.06 74 ALA A N 1
ATOM 557 C CA . ALA A 1 74 ? 1.257 -3.737 1.744 1.00 92.06 74 ALA A CA 1
ATOM 558 C C . ALA A 1 74 ? 0.703 -4.006 0.338 1.00 92.06 74 ALA A C 1
ATOM 560 O O . ALA A 1 74 ? 1.044 -5.022 -0.270 1.00 92.06 74 ALA A O 1
ATOM 561 N N . VAL A 1 75 ? -0.108 -3.090 -0.198 1.00 94.56 75 VAL A N 1
ATOM 562 C CA . VAL A 1 75 ? -0.655 -3.204 -1.556 1.00 94.56 75 VAL A CA 1
ATOM 563 C C . VAL A 1 75 ? 0.441 -3.059 -2.601 1.00 94.56 75 VAL A C 1
ATOM 565 O O . VAL A 1 75 ? 0.532 -3.910 -3.475 1.00 94.56 75 VAL A O 1
ATOM 568 N N . THR A 1 76 ? 1.343 -2.086 -2.470 1.00 91.75 76 THR A N 1
ATOM 569 C CA . THR A 1 76 ? 2.494 -1.947 -3.372 1.00 91.75 76 THR A CA 1
ATOM 570 C C . THR A 1 76 ? 3.348 -3.208 -3.379 1.00 91.75 76 THR A C 1
ATOM 572 O O . THR A 1 76 ? 3.745 -3.662 -4.446 1.00 91.75 76 THR A O 1
ATOM 575 N N . ARG A 1 77 ? 3.594 -3.835 -2.218 1.00 87.94 77 ARG A N 1
ATOM 576 C CA . ARG A 1 77 ? 4.299 -5.124 -2.164 1.00 87.94 77 ARG A CA 1
ATOM 577 C C . ARG A 1 77 ? 3.523 -6.219 -2.892 1.00 87.94 77 ARG A C 1
ATOM 579 O O . ARG A 1 77 ? 4.113 -6.961 -3.666 1.00 87.94 77 ARG A O 1
ATOM 586 N N . ARG A 1 78 ? 2.215 -6.329 -2.650 1.00 91.69 78 ARG A N 1
ATOM 587 C CA . ARG A 1 78 ? 1.354 -7.322 -3.307 1.00 91.69 78 ARG A CA 1
ATOM 588 C C . ARG A 1 78 ? 1.363 -7.151 -4.826 1.00 91.69 78 ARG A C 1
ATOM 590 O O . ARG A 1 78 ? 1.495 -8.141 -5.534 1.00 91.69 78 ARG A O 1
ATOM 597 N N . GLU A 1 79 ? 1.241 -5.922 -5.312 1.00 91.00 79 GLU A N 1
ATOM 598 C CA . GLU A 1 79 ? 1.229 -5.619 -6.744 1.00 91.00 79 GLU A CA 1
ATOM 599 C C . GLU A 1 79 ? 2.611 -5.772 -7.380 1.00 91.00 79 GLU A C 1
ATOM 601 O O . GLU A 1 79 ? 2.711 -6.300 -8.483 1.00 91.00 79 GLU A O 1
ATOM 606 N N . ALA A 1 80 ? 3.686 -5.427 -6.667 1.00 86.81 80 ALA A N 1
ATOM 607 C CA . ALA A 1 80 ? 5.048 -5.715 -7.107 1.00 86.81 80 ALA A CA 1
ATOM 608 C C . ALA A 1 80 ? 5.274 -7.227 -7.249 1.00 86.81 80 ALA A C 1
ATOM 610 O O . ALA A 1 80 ? 5.767 -7.666 -8.278 1.00 86.81 80 ALA A O 1
ATOM 611 N N . LEU A 1 81 ? 4.843 -8.035 -6.274 1.00 86.94 81 LEU A N 1
ATOM 612 C CA . LEU A 1 81 ? 4.937 -9.501 -6.349 1.00 86.94 81 LEU A CA 1
ATOM 613 C C . LEU A 1 81 ? 4.074 -10.102 -7.468 1.00 86.94 81 LEU A C 1
ATOM 615 O O . LEU A 1 81 ? 4.414 -11.147 -8.009 1.00 86.94 81 LEU A O 1
ATOM 619 N N . ARG A 1 82 ? 2.948 -9.466 -7.803 1.00 85.69 82 ARG A N 1
ATOM 620 C CA . ARG A 1 82 ? 2.071 -9.896 -8.903 1.00 85.69 82 ARG A CA 1
ATOM 621 C C . ARG A 1 82 ? 2.624 -9.534 -10.276 1.00 85.69 82 ARG A C 1
ATOM 623 O O . ARG A 1 82 ? 2.478 -10.315 -11.207 1.00 85.69 82 ARG A O 1
ATOM 630 N N . THR A 1 83 ? 3.212 -8.347 -10.394 1.00 84.75 83 THR A N 1
ATOM 631 C CA . THR A 1 83 ? 3.713 -7.794 -11.661 1.00 84.75 83 THR A CA 1
ATOM 632 C C . THR A 1 83 ? 5.109 -8.325 -11.984 1.00 84.75 83 THR A C 1
ATOM 634 O O . THR A 1 83 ? 5.418 -8.590 -13.142 1.00 84.75 83 THR A O 1
ATOM 637 N N . CYS A 1 84 ? 5.947 -8.537 -10.966 1.00 55.97 84 CYS A N 1
ATOM 638 C CA . CYS A 1 84 ? 7.277 -9.116 -11.104 1.00 55.97 84 CYS A CA 1
ATOM 639 C C . CYS A 1 84 ? 7.224 -10.633 -10.892 1.00 55.97 84 CYS A C 1
ATOM 641 O O . CYS A 1 84 ? 7.480 -11.134 -9.799 1.00 55.97 84 CYS A O 1
ATOM 643 N N . ALA A 1 85 ? 6.960 -11.370 -11.969 1.00 55.22 85 ALA A N 1
ATOM 644 C CA . ALA A 1 85 ? 7.317 -12.780 -12.072 1.00 55.22 85 ALA A CA 1
ATOM 645 C C . ALA A 1 85 ? 8.756 -12.927 -12.599 1.00 55.22 85 ALA A C 1
ATOM 647 O O . ALA A 1 85 ? 8.997 -13.422 -13.693 1.00 55.22 85 ALA A O 1
ATOM 648 N N . ALA A 1 86 ? 9.719 -12.499 -11.794 1.00 51.56 86 ALA A N 1
ATOM 649 C CA . ALA A 1 86 ? 10.892 -13.316 -11.537 1.00 51.56 86 ALA A CA 1
ATOM 650 C C . ALA A 1 86 ? 11.226 -13.107 -10.057 1.00 51.56 86 ALA A C 1
ATOM 652 O O . ALA A 1 86 ? 11.175 -11.962 -9.594 1.00 51.56 86 ALA A O 1
ATOM 653 N N . PRO A 1 87 ? 11.524 -14.171 -9.290 1.00 55.47 87 PRO A N 1
ATOM 654 C CA . PRO A 1 87 ? 12.196 -13.978 -8.017 1.00 55.47 87 PRO A CA 1
ATOM 655 C C . PRO A 1 87 ? 13.400 -13.073 -8.284 1.00 55.47 87 PRO A C 1
ATOM 657 O O . PRO A 1 87 ? 14.156 -13.306 -9.229 1.00 55.47 87 PRO A O 1
ATOM 660 N N . GLN A 1 88 ? 13.536 -12.011 -7.490 1.00 56.09 88 GLN A N 1
ATOM 661 C CA . GLN A 1 88 ? 14.800 -11.291 -7.388 1.00 56.09 88 GLN A CA 1
ATOM 662 C C . GLN A 1 88 ? 15.893 -12.368 -7.279 1.00 56.09 88 GLN A C 1
ATOM 664 O O . GLN A 1 88 ? 15.686 -13.275 -6.462 1.00 56.09 88 GLN A O 1
ATOM 669 N N . PRO A 1 89 ? 16.956 -12.360 -8.110 1.00 52.91 89 PRO A N 1
ATOM 670 C CA . PRO A 1 89 ? 17.984 -13.379 -7.999 1.00 52.91 89 PRO A CA 1
ATOM 671 C C . PRO A 1 89 ? 18.394 -13.455 -6.536 1.00 52.91 89 PRO A C 1
ATOM 673 O O . PRO A 1 89 ? 18.660 -12.430 -5.901 1.00 52.91 89 PRO A O 1
ATOM 676 N N . ASP A 1 90 ? 18.320 -14.665 -5.988 1.00 59.66 90 ASP A N 1
ATOM 677 C CA . ASP A 1 90 ? 18.762 -14.928 -4.628 1.00 59.66 90 ASP A CA 1
ATOM 678 C C . ASP A 1 90 ? 20.189 -14.376 -4.475 1.00 59.66 90 ASP A C 1
ATOM 680 O O . ASP A 1 90 ? 20.924 -14.261 -5.462 1.00 59.66 90 ASP A O 1
ATOM 684 N N . ALA A 1 91 ? 20.606 -14.023 -3.264 1.00 59.66 91 ALA A N 1
ATOM 685 C CA . ALA A 1 91 ? 21.974 -13.571 -3.018 1.00 59.66 91 ALA A CA 1
ATOM 686 C C . ALA A 1 91 ? 23.004 -14.568 -3.595 1.00 59.66 91 ALA A C 1
ATOM 688 O O . ALA A 1 91 ? 24.044 -14.163 -4.112 1.00 59.66 91 ALA A O 1
ATOM 689 N N . GLU A 1 92 ? 22.666 -15.861 -3.610 1.00 64.06 92 GLU A N 1
ATOM 690 C CA . GLU A 1 92 ? 23.441 -16.913 -4.277 1.00 64.06 92 GLU A CA 1
ATOM 691 C C . GLU A 1 92 ? 23.541 -16.741 -5.798 1.00 64.06 92 GLU A C 1
ATOM 693 O O . GLU A 1 92 ? 24.574 -17.024 -6.398 1.00 64.06 92 GLU A O 1
ATOM 698 N N . GLN A 1 93 ? 22.476 -16.283 -6.446 1.00 64.31 93 GLN A N 1
ATOM 699 C CA . GLN A 1 93 ? 22.436 -16.096 -7.889 1.00 64.31 93 GLN A CA 1
ATOM 700 C C . GLN A 1 93 ? 23.198 -14.834 -8.306 1.00 64.31 93 GLN A C 1
ATOM 702 O O . GLN A 1 93 ? 23.877 -14.865 -9.326 1.00 64.31 93 GLN A O 1
ATOM 707 N N . HIS A 1 94 ? 23.179 -13.781 -7.482 1.00 68.50 94 HIS A N 1
ATOM 708 C CA . HIS A 1 94 ? 24.086 -12.638 -7.630 1.00 68.50 94 HIS A CA 1
ATOM 709 C C . HIS A 1 94 ? 25.560 -13.049 -7.484 1.00 68.50 94 HIS A C 1
ATOM 711 O O . HIS A 1 94 ? 26.351 -12.735 -8.364 1.00 68.50 94 HIS A O 1
ATOM 717 N N . CYS A 1 95 ? 25.903 -13.849 -6.466 1.00 65.19 95 CYS A N 1
ATOM 718 C CA . CYS A 1 95 ? 27.262 -14.377 -6.284 1.00 65.19 95 CYS A CA 1
ATOM 719 C C . CYS A 1 95 ? 27.742 -15.178 -7.506 1.00 65.19 95 CYS A C 1
ATOM 721 O O . CYS A 1 95 ? 28.867 -15.008 -7.959 1.00 65.19 95 CYS A O 1
ATOM 723 N N . ARG A 1 96 ? 26.867 -16.003 -8.099 1.00 70.75 96 ARG A N 1
ATOM 724 C CA . ARG A 1 96 ? 27.186 -16.758 -9.325 1.00 70.75 96 ARG A CA 1
ATOM 725 C C . ARG A 1 96 ? 27.409 -15.861 -10.542 1.00 70.75 96 ARG A C 1
ATOM 727 O O . ARG A 1 96 ? 28.244 -16.198 -11.374 1.00 70.75 96 ARG A O 1
ATOM 734 N N . TYR A 1 97 ? 26.665 -14.763 -10.676 1.00 75.94 97 TYR A N 1
ATOM 735 C CA . TYR A 1 97 ? 26.893 -13.795 -11.753 1.00 75.94 97 TYR A CA 1
ATOM 736 C C . TYR A 1 97 ? 28.218 -13.053 -11.562 1.00 75.94 97 TYR A C 1
ATOM 738 O O . TYR A 1 97 ? 28.983 -12.950 -12.518 1.00 75.94 97 TYR A O 1
ATOM 746 N N . ASP A 1 98 ? 28.521 -12.632 -10.334 1.00 74.12 98 ASP A N 1
ATOM 747 C CA . ASP A 1 98 ? 29.778 -11.955 -10.001 1.00 74.12 98 ASP A CA 1
ATOM 748 C C . ASP A 1 98 ? 30.988 -12.881 -10.240 1.00 74.12 98 ASP A C 1
ATOM 750 O O . ASP A 1 98 ? 31.982 -12.469 -10.834 1.00 74.12 98 ASP A O 1
ATOM 754 N N . GLU A 1 99 ? 30.893 -14.161 -9.859 1.00 77.38 99 GLU A N 1
ATOM 755 C CA . GLU A 1 99 ? 31.925 -15.176 -10.128 1.00 77.38 99 GLU A CA 1
ATOM 756 C C . GLU A 1 99 ? 32.133 -15.415 -11.632 1.00 77.38 99 GLU A C 1
ATOM 758 O O . GLU A 1 99 ? 33.266 -15.570 -12.089 1.00 77.38 99 GLU A O 1
ATOM 763 N N . GLN A 1 100 ? 31.054 -15.426 -12.421 1.00 74.38 100 GLN A N 1
ATOM 764 C CA . GLN A 1 100 ? 31.137 -15.570 -13.878 1.00 74.38 100 GLN A CA 1
ATOM 765 C C . GLN A 1 100 ? 31.775 -14.350 -14.546 1.00 74.38 100 GLN A C 1
ATOM 767 O O . GLN A 1 100 ? 32.556 -14.514 -15.484 1.00 74.38 100 GLN A O 1
ATOM 772 N N . GLU A 1 101 ? 31.471 -13.143 -14.068 1.00 77.06 101 GLU A N 1
ATOM 773 C CA . GLU A 1 101 ? 32.085 -11.909 -14.561 1.00 77.06 101 GLU A CA 1
ATOM 774 C C . GLU A 1 101 ? 33.588 -11.874 -14.245 1.00 77.06 101 GLU A C 1
ATOM 776 O O . GLU A 1 101 ? 34.397 -11.523 -15.106 1.00 77.06 101 GLU A O 1
ATOM 781 N N . LEU A 1 102 ? 33.979 -12.332 -13.052 1.00 73.25 102 LEU A N 1
ATOM 782 C CA . LEU A 1 102 ? 35.378 -12.401 -12.628 1.00 73.25 102 LEU A CA 1
ATOM 783 C C . LEU A 1 102 ? 36.186 -13.402 -13.471 1.00 73.25 102 LEU A C 1
ATOM 785 O O . LEU A 1 102 ? 37.254 -13.067 -13.978 1.00 73.25 102 LEU A O 1
ATOM 789 N N . LEU A 1 103 ? 35.637 -14.599 -13.708 1.00 76.44 103 LEU A N 1
ATOM 790 C CA . LEU A 1 103 ? 36.262 -15.622 -14.557 1.00 76.44 103 LEU A CA 1
ATOM 791 C C . LEU A 1 103 ? 36.382 -15.180 -16.023 1.00 76.44 103 LEU A C 1
ATOM 793 O O . LEU A 1 103 ? 37.358 -15.518 -16.694 1.00 76.44 103 LEU A O 1
ATOM 797 N N . ALA A 1 104 ? 35.412 -14.416 -16.533 1.00 75.75 104 ALA A N 1
ATOM 798 C CA . ALA A 1 104 ? 35.468 -13.865 -17.885 1.00 75.75 104 ALA A CA 1
ATOM 799 C C . ALA A 1 104 ? 36.548 -12.778 -18.026 1.00 75.75 104 ALA A C 1
ATOM 801 O O . ALA A 1 104 ? 37.194 -12.692 -19.070 1.00 75.75 104 ALA A O 1
ATOM 802 N N . ALA A 1 105 ? 36.765 -11.975 -16.981 1.00 65.38 105 ALA A N 1
ATOM 803 C CA . ALA A 1 105 ? 37.827 -10.974 -16.947 1.00 65.38 105 ALA A CA 1
ATOM 804 C C . ALA A 1 105 ? 39.224 -11.611 -16.828 1.00 65.38 105 ALA A C 1
ATOM 806 O O . ALA A 1 105 ? 40.163 -11.149 -17.473 1.00 65.38 105 ALA A O 1
ATOM 807 N N . GLU A 1 106 ? 39.358 -12.690 -16.052 1.00 66.81 106 GLU A N 1
ATOM 808 C CA . GLU A 1 106 ? 40.624 -13.416 -15.880 1.00 66.81 106 GLU A CA 1
ATOM 809 C C . GLU A 1 106 ? 40.998 -14.271 -17.100 1.00 66.81 106 GLU A C 1
ATOM 811 O O . GLU A 1 106 ? 42.177 -14.407 -17.410 1.00 66.81 106 GLU A O 1
ATOM 816 N N . GLY A 1 107 ? 40.018 -14.809 -17.834 1.00 59.38 107 GLY A N 1
ATOM 817 C CA . GLY A 1 107 ? 40.252 -15.569 -19.070 1.00 59.38 107 GLY A CA 1
ATOM 818 C C . GLY A 1 107 ? 40.548 -14.717 -20.312 1.00 59.38 107 GLY A C 1
ATOM 819 O O . GLY A 1 107 ? 40.852 -15.270 -21.369 1.00 59.38 107 GLY A O 1
ATOM 820 N N . ALA A 1 108 ? 40.432 -13.390 -20.208 1.00 55.22 108 ALA A N 1
ATOM 821 C CA . ALA A 1 108 ? 40.722 -12.435 -21.280 1.00 55.22 108 ALA A CA 1
ATOM 822 C C . ALA A 1 108 ? 42.119 -11.781 -21.166 1.00 55.22 108 ALA A C 1
ATOM 824 O O . ALA A 1 108 ? 42.419 -10.865 -21.938 1.00 55.22 108 ALA A O 1
ATOM 825 N N . ALA A 1 109 ? 42.953 -12.240 -20.223 1.00 47.03 109 ALA A N 1
ATOM 826 C CA . ALA A 1 109 ? 44.352 -11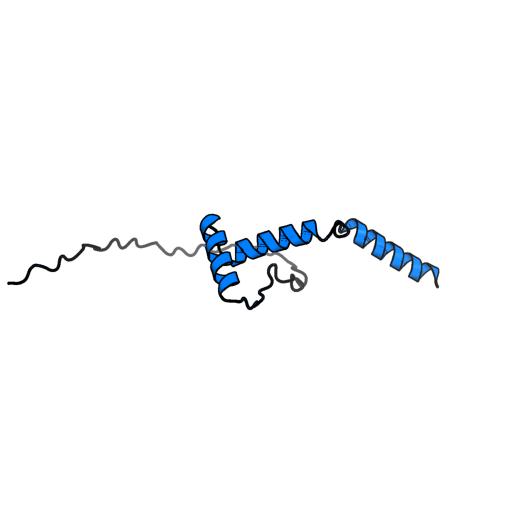.842 -20.025 1.00 47.03 109 ALA A CA 1
ATOM 827 C C . ALA A 1 109 ? 45.316 -12.968 -20.436 1.00 47.03 109 ALA A C 1
ATOM 829 O O . ALA A 1 109 ? 46.408 -12.632 -20.950 1.00 47.03 109 ALA A O 1
#

Sequence (109 aa):
MTPLTVPRPWAATGRRRSNVPVRPAPSRLTGSARIGTLPAMTVKRTIVFDDEADFLLRQVAARSGISASAWLSAVTRREALRTCAAPQPDAEQHCRYDEQELLAAEGAA

Foldseek 3Di:
DDDDDDDDDPDDDPPPDPPDPPDDDDPPPPDDDPPDPDPPPDDDDDDDDDPVVVVVLCVVCVVVVHDSVVVVVVVVVVVCVVVDPDPPQDPVSVVVVVVVVVVVVVVVD

Organism: NCBI:txid227318

Secondary structure (DSSP, 8-state):
----PPPP-----------------------------PPPSS--------HHHHHHHHHHHHHHTS-HHHHHHHHHHHHHHHH--S----HHHHHHHHHHHHHHHHTT-